Protein AF-A0A522YXY1-F1 (afdb_monomer)

Nearest PDB structures (foldseek):
  1lrz-assembly1_A  TM=9.526E-01  e=8.254E-02  Staphylococcus aureus
  7rye-assembly1_I  TM=8.229E-01  e=2.745E-01  Salmonella enterica subsp. enterica serovar Typhimurium
  7rye-assembly1_G  TM=8.323E-01  e=5.005E-01  Salmonella enterica subsp. enterica serovar Typhimurium
  6dlc-assembly1_A-2  TM=9.575E-01  e=1.274E+00  synthetic construct
  6xns-assembly1_B  TM=8.941E-01  e=2.656E+00  synthetic construct

Sequence (66 aa):
MRRDDRKLAELETNLNRLRDDLNDLSKALNVNPRNTSLVIRRVNLMGRIVAAQSTVEQLRGALRHA

Mean predicted aligned error: 3.34 Å

Secondary structure (DSSP, 8-state):
--HHHHHHHHHHHHHHHHHHHHHHHHHHHHH-TT-HHHHHHHHHHHHHHHHHHHHHHHHHHHHH--

Solvent-accessible surface area (backbone atoms only — not comparable to full-atom values): 3735 Å² total; per-residue (Å²): 130,55,75,64,57,53,52,47,56,53,48,54,54,52,48,50,51,52,51,52,52,50,51,55,51,48,54,53,31,72,77,42,76,82,44,59,69,60,51,52,53,47,54,56,49,51,53,52,46,53,56,47,48,54,52,46,51,53,52,55,51,52,64,76,77,106

Foldseek 3Di:
DDPLVVVLVVLVVVLVVLVVVLVVLVVVCVVPVPPVVSVVVNVVSVVVNVVSVVVSVVSVVVVVVD

Radius of gyration: 15.1 Å; Cα contacts (8 Å, |Δi|>4): 29; chains: 1; bounding box: 34×16×39 Å

pLDDT: mean 94.54, std 6.84, range [61.44, 98.44]

Structure (mmCIF, N/CA/C/O backbone):
data_AF-A0A522YXY1-F1
#
_entry.id   AF-A0A522YXY1-F1
#
loop_
_atom_site.group_PDB
_atom_site.id
_atom_site.type_symbol
_atom_site.label_atom_id
_atom_site.label_alt_id
_atom_site.label_comp_id
_atom_site.label_asym_id
_atom_site.label_entity_id
_atom_site.label_seq_id
_atom_site.pdbx_PDB_ins_code
_atom_site.Cartn_x
_atom_site.Cartn_y
_atom_site.Cartn_z
_atom_site.occupancy
_atom_site.B_iso_or_equiv
_atom_site.auth_seq_id
_atom_site.auth_comp_id
_atom_site.auth_asym_id
_atom_site.auth_atom_id
_atom_site.pdbx_PDB_model_num
ATOM 1 N N . MET A 1 1 ? 19.196 10.476 -15.445 1.00 61.44 1 MET A N 1
ATOM 2 C CA . MET A 1 1 ? 18.125 9.596 -14.931 1.00 61.44 1 MET A CA 1
ATOM 3 C C . MET A 1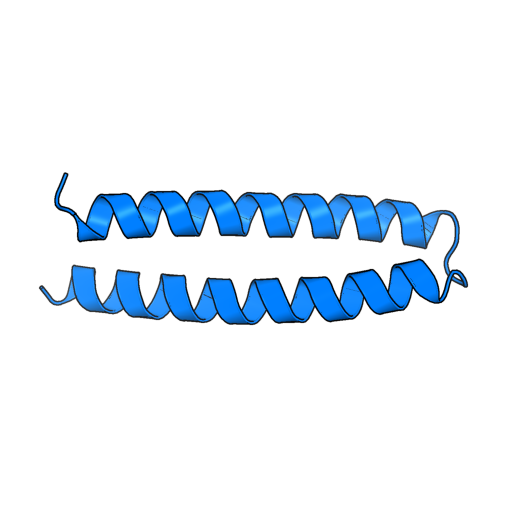 1 ? 17.247 9.203 -16.109 1.00 61.44 1 MET A C 1
ATOM 5 O O . MET A 1 1 ? 16.794 10.110 -16.805 1.00 61.44 1 MET A O 1
ATOM 9 N N . ARG A 1 2 ? 17.084 7.907 -16.411 1.00 79.00 2 ARG A N 1
ATOM 10 C CA . ARG A 1 2 ? 16.197 7.463 -17.501 1.00 79.00 2 ARG A CA 1
ATOM 11 C C . ARG A 1 2 ? 14.738 7.688 -17.074 1.00 79.00 2 ARG A C 1
ATOM 13 O O . ARG A 1 2 ? 14.444 7.791 -15.883 1.00 79.00 2 ARG A O 1
ATOM 20 N N . ARG A 1 3 ? 13.817 7.804 -18.037 1.00 81.06 3 ARG A N 1
ATOM 21 C CA . ARG A 1 3 ? 12.380 8.036 -17.769 1.00 81.06 3 ARG A CA 1
ATOM 22 C C . ARG A 1 3 ? 11.805 7.009 -16.783 1.00 81.06 3 ARG A C 1
ATOM 24 O O . ARG A 1 3 ? 11.021 7.379 -15.911 1.00 81.06 3 ARG A O 1
ATOM 31 N N . ASP A 1 4 ? 12.243 5.759 -16.895 1.00 85.31 4 ASP A N 1
ATOM 32 C CA . ASP A 1 4 ? 11.788 4.658 -16.045 1.00 85.31 4 ASP A CA 1
ATOM 33 C C . ASP A 1 4 ? 12.350 4.727 -14.622 1.00 85.31 4 ASP A C 1
ATOM 35 O O . ASP A 1 4 ? 11.609 4.468 -13.676 1.00 85.31 4 ASP A O 1
ATOM 39 N N . ASP A 1 5 ? 13.593 5.191 -14.439 1.00 88.19 5 ASP A N 1
ATOM 40 C CA . ASP A 1 5 ? 14.154 5.442 -13.104 1.00 88.19 5 ASP A CA 1
ATOM 41 C C . ASP A 1 5 ? 13.330 6.507 -12.368 1.00 88.19 5 ASP A C 1
ATOM 43 O O . ASP A 1 5 ? 13.026 6.371 -11.182 1.00 88.19 5 ASP A O 1
ATOM 47 N N . ARG A 1 6 ? 12.953 7.590 -13.068 1.00 92.56 6 ARG A N 1
ATOM 48 C CA . ARG A 1 6 ? 12.143 8.671 -12.484 1.00 92.56 6 ARG A CA 1
ATOM 49 C C . ARG A 1 6 ? 10.764 8.163 -12.083 1.00 92.56 6 ARG A C 1
ATOM 51 O O . ARG A 1 6 ? 10.304 8.448 -10.981 1.00 92.56 6 ARG A O 1
ATOM 58 N N . LYS A 1 7 ? 10.132 7.377 -12.956 1.00 92.81 7 LYS A N 1
ATOM 59 C CA . LYS A 1 7 ? 8.844 6.744 -12.670 1.00 92.81 7 LYS A CA 1
ATOM 60 C C . LYS A 1 7 ? 8.935 5.814 -11.458 1.00 92.81 7 LYS A C 1
ATOM 62 O O . LYS A 1 7 ? 8.041 5.839 -10.617 1.00 92.81 7 LYS A O 1
ATOM 67 N N . LEU A 1 8 ? 10.007 5.026 -11.341 1.00 94.94 8 LEU A N 1
ATOM 68 C CA . LEU A 1 8 ? 10.233 4.161 -10.184 1.00 94.94 8 LEU A CA 1
ATOM 69 C C . LEU A 1 8 ? 10.357 4.981 -8.893 1.00 94.94 8 LEU A C 1
A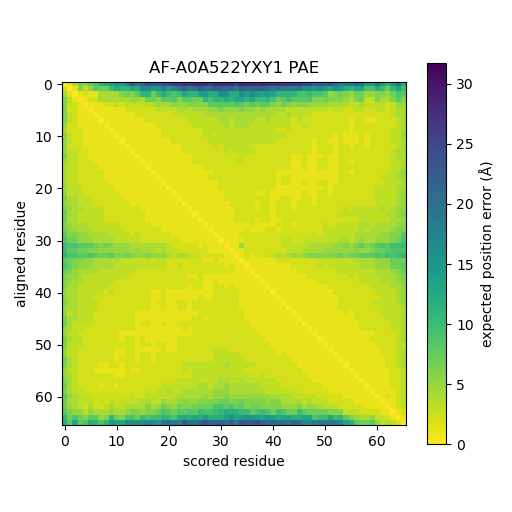TOM 71 O O . LEU A 1 8 ? 9.650 4.691 -7.933 1.00 94.94 8 LEU A O 1
ATOM 75 N N . ALA A 1 9 ? 11.170 6.039 -8.891 1.00 95.56 9 ALA A N 1
ATOM 76 C CA . ALA A 1 9 ? 11.345 6.903 -7.723 1.00 95.56 9 ALA A CA 1
ATOM 77 C C . ALA A 1 9 ? 10.033 7.587 -7.286 1.00 95.56 9 ALA A C 1
ATOM 79 O O . ALA A 1 9 ? 9.739 7.692 -6.091 1.00 95.56 9 ALA A O 1
ATOM 80 N N . GLU A 1 10 ? 9.207 8.025 -8.242 1.00 95.81 10 GLU A N 1
ATOM 81 C CA . GLU A 1 10 ? 7.881 8.593 -7.965 1.00 95.81 10 GLU A CA 1
ATOM 82 C C . GLU A 1 10 ? 6.929 7.543 -7.360 1.00 95.81 10 GLU A C 1
ATOM 84 O O . GLU A 1 10 ? 6.225 7.828 -6.388 1.00 95.81 10 GLU A O 1
ATOM 89 N N . LEU A 1 11 ? 6.934 6.311 -7.882 1.00 96.19 11 LEU A N 1
ATOM 90 C CA . LEU A 1 11 ? 6.133 5.206 -7.346 1.00 96.19 11 LEU A C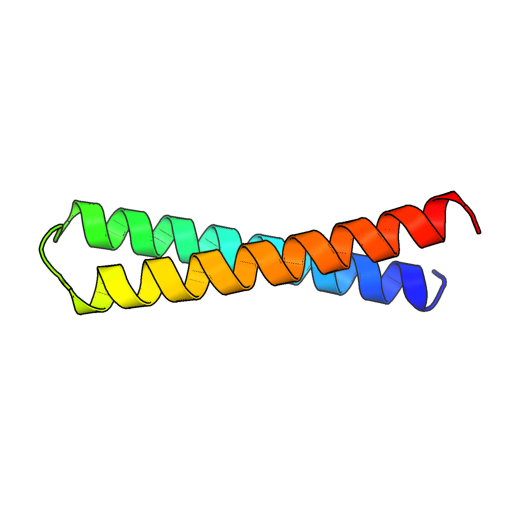A 1
ATOM 91 C C . LEU A 1 11 ? 6.584 4.785 -5.941 1.00 96.19 11 LEU A C 1
ATOM 93 O O . LEU A 1 11 ? 5.737 4.590 -5.072 1.00 96.19 11 LEU A O 1
ATOM 97 N N . GLU A 1 12 ? 7.890 4.691 -5.693 1.00 96.44 12 GLU A N 1
ATOM 98 C CA . GLU A 1 12 ? 8.452 4.390 -4.370 1.00 96.44 12 GLU A CA 1
ATOM 99 C C . GLU A 1 12 ? 8.096 5.485 -3.352 1.00 96.44 12 GLU A C 1
ATOM 101 O O . GLU A 1 12 ? 7.679 5.184 -2.230 1.00 96.44 12 GLU A O 1
ATOM 106 N N . THR A 1 13 ? 8.157 6.757 -3.760 1.00 97.94 13 THR A N 1
ATOM 107 C CA . THR A 1 13 ? 7.715 7.892 -2.933 1.00 97.94 13 TH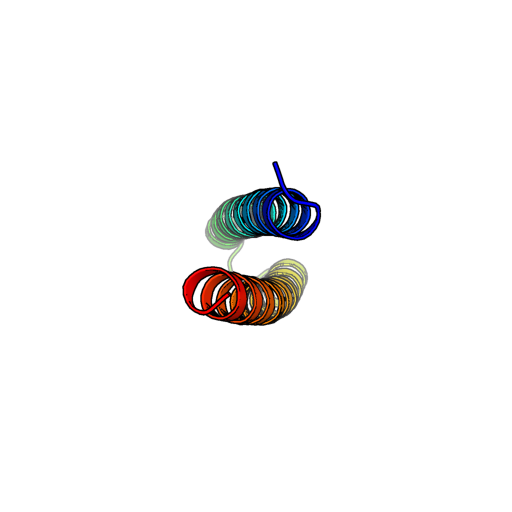R A CA 1
ATOM 108 C C . THR A 1 13 ? 6.233 7.782 -2.578 1.00 97.94 13 THR A C 1
ATOM 110 O O . THR A 1 13 ? 5.851 7.931 -1.416 1.00 97.94 13 THR A O 1
ATOM 113 N N . ASN A 1 14 ? 5.380 7.498 -3.563 1.00 97.00 14 ASN A N 1
ATOM 114 C CA . ASN A 1 14 ? 3.946 7.340 -3.330 1.00 97.00 14 ASN A CA 1
ATOM 115 C C . ASN A 1 14 ? 3.635 6.130 -2.445 1.00 97.00 14 ASN A C 1
ATOM 117 O O . ASN A 1 14 ? 2.756 6.210 -1.591 1.00 97.00 14 ASN A O 1
ATOM 121 N N . LEU A 1 15 ? 4.372 5.030 -2.601 1.00 97.62 15 LEU A N 1
ATOM 122 C CA . LEU A 1 15 ? 4.221 3.851 -1.758 1.00 97.62 15 LEU A CA 1
ATOM 123 C C . LEU A 1 15 ? 4.562 4.149 -0.292 1.00 97.62 15 LEU A C 1
ATOM 125 O O . LEU A 1 15 ? 3.855 3.682 0.600 1.00 97.62 15 LEU A O 1
ATOM 129 N N . ASN A 1 16 ? 5.601 4.946 -0.035 1.00 98.00 16 ASN A N 1
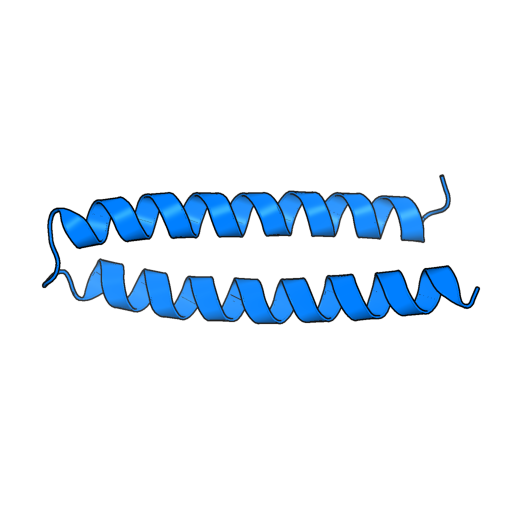ATOM 130 C CA . ASN A 1 16 ? 5.924 5.378 1.325 1.00 98.00 16 ASN A CA 1
ATOM 131 C C . ASN A 1 16 ? 4.803 6.230 1.930 1.00 98.00 16 ASN A C 1
ATOM 133 O O . ASN A 1 16 ? 4.371 5.936 3.038 1.00 98.00 16 ASN A O 1
ATOM 137 N N . ARG A 1 17 ? 4.227 7.171 1.172 1.00 98.12 17 ARG A N 1
ATOM 138 C CA . ARG A 1 17 ? 3.069 7.956 1.644 1.00 98.12 17 ARG A CA 1
ATOM 139 C C . ARG A 1 17 ? 1.875 7.077 2.021 1.00 98.12 17 ARG A C 1
ATOM 141 O O . ARG A 1 17 ? 1.270 7.283 3.062 1.00 98.12 17 ARG A O 1
ATOM 148 N N . LEU A 1 18 ? 1.566 6.054 1.220 1.00 98.25 18 LEU A N 1
ATOM 149 C CA . LEU A 1 18 ? 0.484 5.117 1.551 1.00 98.25 18 LEU A CA 1
ATOM 150 C C . LEU A 1 18 ? 0.763 4.335 2.846 1.00 98.25 18 LEU A C 1
ATOM 152 O O . LEU A 1 18 ? -0.169 4.004 3.578 1.00 98.25 18 LEU A O 1
ATOM 156 N N . ARG A 1 19 ? 2.031 4.013 3.128 1.00 98.12 19 ARG A N 1
ATOM 157 C CA . ARG A 1 19 ? 2.436 3.349 4.378 1.00 98.12 19 ARG A CA 1
ATOM 158 C C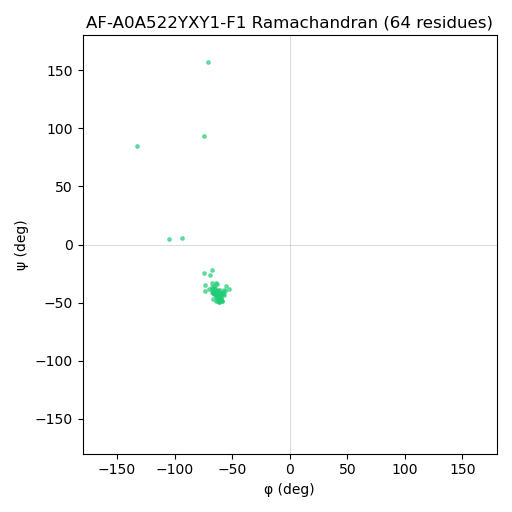 . ARG A 1 19 ? 2.313 4.283 5.578 1.00 98.12 19 ARG A C 1
ATOM 160 O O . ARG A 1 19 ? 1.860 3.830 6.628 1.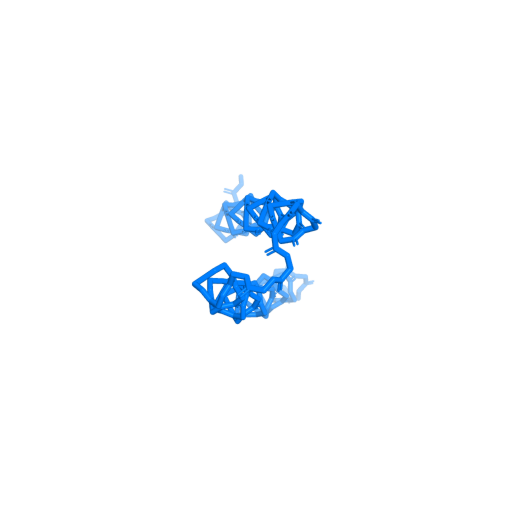00 98.12 19 ARG A O 1
ATOM 167 N N . ASP A 1 20 ? 2.651 5.557 5.411 1.00 98.44 20 ASP A N 1
ATOM 168 C CA . ASP A 1 20 ? 2.453 6.581 6.439 1.00 98.44 20 ASP A CA 1
ATOM 169 C C . ASP A 1 20 ? 0.957 6.759 6.744 1.00 98.44 20 ASP A C 1
ATOM 171 O O . ASP A 1 20 ? 0.552 6.649 7.903 1.00 98.44 20 ASP A O 1
ATOM 175 N N . ASP A 1 21 ? 0.116 6.868 5.708 1.00 97.94 21 ASP A N 1
ATOM 176 C CA . ASP A 1 21 ? -1.347 6.907 5.848 1.00 97.94 21 ASP A CA 1
ATOM 177 C C . ASP A 1 21 ? -1.875 5.673 6.605 1.00 97.94 21 ASP A C 1
ATOM 179 O O . ASP A 1 21 ? -2.783 5.769 7.436 1.00 97.94 21 ASP A O 1
ATOM 183 N N . LEU A 1 22 ? -1.309 4.487 6.339 1.00 98.31 22 LEU A N 1
ATOM 184 C CA . LEU A 1 22 ? -1.707 3.245 7.005 1.00 98.31 22 LEU A CA 1
ATOM 185 C C . LEU A 1 22 ? -1.323 3.263 8.484 1.00 98.31 22 LEU A C 1
ATOM 187 O O . LEU A 1 22 ? -2.086 2.766 9.319 1.00 98.31 22 LEU A O 1
ATOM 191 N N . ASN A 1 23 ? -0.161 3.823 8.809 1.00 98.00 23 ASN A N 1
ATOM 192 C CA . ASN A 1 23 ? 0.293 3.978 10.182 1.00 98.00 23 ASN A CA 1
ATOM 193 C C . ASN A 1 23 ? -0.636 4.921 10.956 1.00 98.00 23 ASN A C 1
ATOM 195 O O . ASN A 1 23 ? -1.124 4.563 12.029 1.00 98.00 23 ASN A O 1
ATOM 199 N N . ASP A 1 24 ? -0.956 6.082 10.391 1.00 97.75 24 ASP A N 1
ATOM 200 C CA . ASP A 1 24 ? -1.842 7.054 11.037 1.00 97.75 24 ASP A CA 1
ATOM 201 C C . ASP A 1 24 ? -3.263 6.521 11.200 1.00 97.75 24 ASP A C 1
ATOM 203 O O . ASP A 1 24 ? -3.878 6.666 12.261 1.00 97.75 24 ASP A O 1
ATOM 207 N N . LEU A 1 25 ? -3.759 5.791 10.203 1.00 97.44 25 LEU A N 1
ATOM 208 C CA . LEU A 1 25 ? -5.048 5.125 10.300 1.00 97.44 25 LEU A CA 1
ATOM 209 C C . LEU A 1 25 ? -5.057 4.009 11.353 1.00 97.44 25 LEU A C 1
ATOM 211 O O . LEU A 1 25 ? -6.055 3.823 12.050 1.00 97.44 25 LEU A O 1
ATOM 215 N N . SER A 1 26 ? -3.945 3.286 11.504 1.00 96.69 26 SER A N 1
ATOM 216 C CA . SER A 1 26 ? -3.795 2.265 12.545 1.00 96.69 26 SER A CA 1
ATOM 217 C C . SER A 1 26 ? -3.774 2.894 13.941 1.00 96.69 26 SER A C 1
ATOM 219 O O . SER A 1 26 ? -4.442 2.388 14.841 1.00 96.69 26 SER A O 1
ATOM 221 N N . LYS A 1 27 ? -3.109 4.044 14.123 1.00 98.06 27 LYS A N 1
ATOM 222 C CA . LYS A 1 27 ? -3.172 4.814 15.379 1.00 98.06 27 LYS A CA 1
ATOM 223 C C . LYS A 1 27 ? -4.601 5.264 15.690 1.00 98.06 27 LYS A C 1
ATOM 225 O O . LYS A 1 27 ? -5.055 5.097 16.819 1.00 98.06 27 LYS A O 1
ATOM 230 N N . ALA A 1 28 ? -5.333 5.778 14.700 1.00 97.50 28 ALA A N 1
ATOM 231 C CA . ALA A 1 28 ? -6.725 6.194 14.881 1.00 97.50 28 ALA A CA 1
ATOM 232 C C . ALA A 1 28 ? -7.640 5.018 15.277 1.00 97.50 28 ALA A C 1
ATOM 234 O O . ALA A 1 28 ? -8.502 5.165 16.146 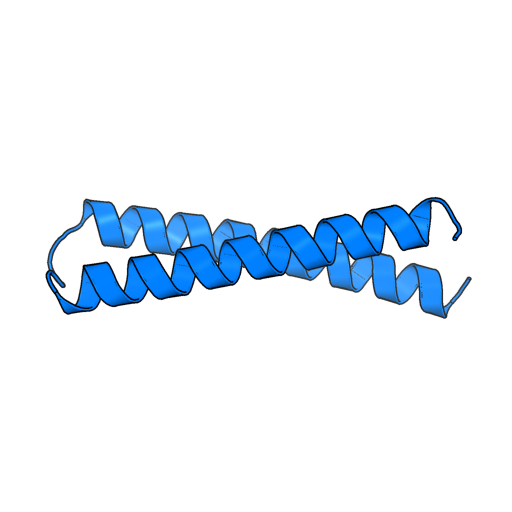1.00 97.50 28 ALA A O 1
ATOM 235 N N . LEU A 1 29 ? -7.423 3.837 14.689 1.00 97.25 29 LEU A N 1
ATOM 236 C CA . LEU A 1 29 ? -8.122 2.608 15.075 1.00 97.25 29 LEU A CA 1
ATOM 237 C C . LEU A 1 29 ? -7.749 2.126 16.477 1.00 97.25 29 LEU A C 1
ATOM 239 O O . LEU A 1 29 ? -8.616 1.614 17.169 1.00 97.25 29 LEU A O 1
ATOM 243 N N . ASN A 1 30 ? -6.515 2.324 16.938 1.00 96.94 30 ASN A N 1
ATOM 244 C CA . ASN A 1 30 ? -6.157 1.990 18.319 1.00 96.94 30 ASN A CA 1
ATOM 245 C C . ASN A 1 30 ? -6.922 2.853 19.336 1.00 96.94 30 ASN A C 1
ATOM 247 O O . ASN A 1 30 ? -7.272 2.363 20.406 1.00 96.94 30 ASN A O 1
ATOM 251 N N . VAL A 1 31 ? -7.221 4.113 18.995 1.00 97.81 31 VAL A N 1
ATOM 252 C CA . VAL A 1 31 ? -8.048 5.003 19.830 1.00 97.81 31 VAL A CA 1
ATOM 253 C C . VAL A 1 31 ? -9.528 4.609 19.774 1.00 97.81 31 VAL A C 1
ATOM 255 O O . VAL A 1 31 ? -10.206 4.624 20.799 1.00 97.81 31 VAL A O 1
ATOM 258 N N . ASN A 1 32 ? -10.043 4.237 18.596 1.00 96.25 32 ASN A N 1
ATOM 259 C CA . ASN A 1 32 ? -11.421 3.768 18.435 1.00 96.25 32 ASN A CA 1
ATOM 260 C C . ASN A 1 32 ? -11.500 2.477 17.594 1.00 96.25 32 ASN A C 1
ATOM 262 O O . ASN A 1 32 ? -11.786 2.533 16.390 1.00 96.25 32 ASN A O 1
ATOM 266 N N . PRO A 1 33 ? -11.318 1.302 18.227 1.00 94.62 33 PRO A N 1
ATOM 267 C CA . PRO A 1 33 ? -11.219 0.026 17.512 1.00 94.62 33 PRO A CA 1
ATOM 268 C C . PRO A 1 33 ? -12.512 -0.417 16.829 1.00 94.62 33 PRO A C 1
ATOM 270 O O . PRO A 1 33 ? -12.485 -1.220 15.900 1.00 94.62 33 PRO A O 1
ATOM 273 N N . ARG A 1 34 ? -13.660 0.096 17.284 1.00 95.81 34 ARG A N 1
ATOM 274 C CA . ARG A 1 34 ? -14.987 -0.252 16.755 1.00 95.81 34 ARG A CA 1
ATOM 275 C C . ARG A 1 34 ? -15.466 0.706 15.667 1.00 95.81 34 ARG A C 1
ATOM 277 O O . ARG A 1 34 ? -16.594 0.580 15.199 1.00 95.81 34 ARG A O 1
ATOM 284 N N . ASN A 1 35 ? -14.630 1.650 15.238 1.00 97.75 35 ASN A N 1
ATOM 285 C CA . ASN A 1 35 ? -14.982 2.556 14.156 1.00 97.75 35 ASN A CA 1
ATOM 286 C C . ASN A 1 35 ? -14.922 1.840 12.796 1.00 97.75 35 ASN A C 1
ATOM 288 O O . ASN A 1 35 ? -13.883 1.794 12.135 1.00 97.75 35 ASN A O 1
ATOM 292 N N . THR A 1 36 ? -16.066 1.321 12.352 1.00 97.19 36 THR A N 1
ATOM 293 C CA . THR A 1 36 ? -16.211 0.601 11.079 1.00 97.19 36 THR A CA 1
ATOM 294 C C . THR A 1 36 ? -15.736 1.416 9.874 1.00 97.19 36 THR A C 1
ATOM 296 O O . THR A 1 36 ? -15.134 0.856 8.961 1.00 97.19 36 THR A O 1
ATOM 299 N N . SER A 1 37 ? -15.933 2.739 9.874 1.00 97.75 37 SER A N 1
ATOM 300 C CA . SER A 1 37 ? -15.462 3.610 8.787 1.00 97.75 37 SER A CA 1
ATOM 301 C C . SER A 1 37 ? -13.934 3.597 8.676 1.00 97.75 37 SER A C 1
ATOM 303 O O . SER A 1 37 ? -13.392 3.460 7.578 1.00 97.75 37 SER A O 1
ATOM 305 N N . LEU A 1 38 ? -13.222 3.654 9.807 1.00 97.38 38 LEU A N 1
ATOM 306 C CA . LEU A 1 38 ? -11.760 3.552 9.820 1.00 97.38 38 LEU A CA 1
ATOM 307 C C . LEU A 1 38 ? -11.278 2.152 9.410 1.00 97.38 38 LEU A C 1
ATOM 309 O O . LEU A 1 38 ? -10.294 2.042 8.680 1.00 97.38 38 LEU A O 1
ATOM 313 N N . VAL A 1 39 ? -11.995 1.091 9.799 1.00 96.88 39 VAL A N 1
ATOM 314 C CA . VAL A 1 39 ? -11.686 -0.285 9.367 1.00 96.88 39 VAL A CA 1
ATOM 315 C C . VAL A 1 39 ? -11.806 -0.424 7.847 1.00 96.88 39 VAL A C 1
ATOM 317 O O . VAL A 1 39 ? -10.878 -0.916 7.205 1.00 96.88 39 VAL A O 1
ATOM 320 N N . ILE A 1 40 ? -12.902 0.059 7.252 1.00 98.00 40 ILE A N 1
ATOM 321 C CA . ILE A 1 40 ? -13.113 0.027 5.795 1.00 98.00 40 ILE A CA 1
ATOM 322 C C . ILE A 1 40 ? -12.009 0.807 5.077 1.00 98.00 40 ILE A C 1
ATOM 324 O O . ILE A 1 40 ? -11.404 0.307 4.127 1.00 98.00 40 ILE A O 1
ATOM 328 N N . ARG A 1 41 ? -11.691 2.016 5.559 1.00 97.81 41 ARG A N 1
ATOM 329 C CA . ARG A 1 41 ? -10.587 2.819 5.013 1.00 97.81 41 ARG A CA 1
ATOM 330 C C . ARG A 1 41 ? -9.262 2.060 5.066 1.00 97.81 41 ARG A C 1
ATOM 332 O O . ARG A 1 41 ? -8.504 2.125 4.102 1.00 97.81 41 ARG A O 1
ATOM 339 N N . ARG A 1 42 ? -9.005 1.307 6.141 1.00 97.44 42 ARG A N 1
ATOM 340 C CA . ARG A 1 42 ? -7.761 0.547 6.319 1.00 97.44 42 ARG A CA 1
ATOM 341 C C . ARG A 1 42 ? -7.656 -0.580 5.309 1.00 97.44 42 ARG A C 1
ATOM 343 O O . ARG A 1 42 ? -6.622 -0.704 4.664 1.00 97.44 42 ARG A O 1
ATOM 350 N N . VAL A 1 43 ? -8.724 -1.352 5.132 1.00 97.31 43 VAL A N 1
ATOM 351 C CA . VAL A 1 43 ? -8.771 -2.430 4.133 1.00 97.31 43 VAL A CA 1
ATOM 352 C C . VAL A 1 43 ? -8.555 -1.873 2.723 1.00 97.31 43 VAL A C 1
ATOM 354 O O . VAL A 1 43 ? -7.699 -2.370 1.991 1.00 97.31 43 VAL A O 1
ATOM 357 N N . ASN A 1 44 ? -9.248 -0.788 2.368 1.00 98.06 44 ASN A N 1
ATOM 358 C CA . ASN A 1 44 ? -9.089 -0.146 1.060 1.00 98.06 44 ASN A CA 1
ATOM 359 C C . ASN A 1 44 ? -7.657 0.365 0.839 1.00 98.06 44 ASN A C 1
ATOM 361 O O . ASN A 1 44 ? -7.091 0.204 -0.244 1.00 98.06 44 ASN A O 1
ATOM 365 N N . LEU A 1 45 ? -7.049 0.966 1.864 1.00 98.25 45 LEU A N 1
ATOM 366 C CA . LEU A 1 45 ? -5.674 1.450 1.799 1.00 98.25 45 LEU A CA 1
ATOM 367 C C . LEU A 1 45 ? -4.664 0.304 1.662 1.00 98.25 45 LEU A C 1
ATOM 369 O O . LEU A 1 45 ? -3.755 0.397 0.840 1.00 98.25 45 LEU A O 1
ATOM 373 N N . MET A 1 46 ? -4.853 -0.797 2.392 1.00 98.12 46 MET A N 1
ATOM 374 C CA . MET A 1 46 ? -4.027 -2.000 2.245 1.00 98.12 46 MET A CA 1
ATOM 375 C C . MET A 1 46 ? -4.089 -2.557 0.816 1.00 98.12 46 MET A C 1
ATOM 377 O O . MET A 1 46 ? -3.048 -2.889 0.254 1.00 98.12 46 MET A O 1
ATOM 381 N N . GLY A 1 47 ? -5.270 -2.582 0.188 1.00 98.31 47 GLY A N 1
ATOM 382 C CA . GLY A 1 47 ? -5.408 -2.980 -1.218 1.00 98.31 47 GLY A CA 1
ATOM 383 C C . GLY A 1 47 ? -4.608 -2.088 -2.177 1.00 98.31 47 GLY A C 1
ATOM 384 O O . GLY A 1 47 ? -3.907 -2.586 -3.059 1.00 98.31 47 GLY A O 1
ATOM 385 N N . ARG A 1 48 ? -4.639 -0.764 -1.967 1.00 97.94 48 ARG A N 1
ATOM 386 C CA . ARG A 1 48 ? -3.845 0.201 -2.753 1.00 97.94 48 ARG A CA 1
ATOM 387 C C . ARG A 1 48 ? -2.341 -0.001 -2.573 1.00 97.94 48 ARG A C 1
ATOM 389 O O . ARG A 1 48 ? -1.601 0.102 -3.548 1.00 97.94 48 ARG A O 1
ATOM 396 N N . ILE A 1 49 ? -1.895 -0.296 -1.351 1.00 98.31 49 ILE A N 1
ATOM 397 C CA . ILE A 1 49 ? -0.487 -0.583 -1.046 1.00 98.31 49 ILE A CA 1
ATOM 398 C C . ILE A 1 49 ? -0.018 -1.816 -1.815 1.00 98.31 49 ILE A C 1
ATOM 400 O O . ILE A 1 49 ? 0.997 -1.734 -2.500 1.00 98.31 49 ILE A O 1
ATOM 404 N N . VAL A 1 50 ? -0.771 -2.918 -1.771 1.00 98.19 50 VAL A N 1
ATOM 405 C CA . VAL A 1 50 ? -0.415 -4.157 -2.483 1.00 98.19 50 VAL A CA 1
ATOM 406 C C . VAL A 1 50 ? -0.303 -3.917 -3.992 1.00 98.19 50 VAL A C 1
ATOM 408 O O . VAL A 1 50 ? 0.686 -4.312 -4.610 1.00 98.19 50 VAL A O 1
ATOM 411 N N . ALA A 1 51 ? -1.265 -3.206 -4.587 1.00 96.81 51 ALA A N 1
ATOM 412 C CA . ALA A 1 51 ? -1.227 -2.874 -6.012 1.00 96.81 51 ALA A CA 1
ATOM 413 C C . ALA A 1 51 ? -0.008 -2.002 -6.383 1.00 96.81 51 ALA A C 1
ATOM 415 O O . ALA A 1 51 ? 0.674 -2.258 -7.381 1.00 96.81 51 ALA A O 1
ATOM 416 N N . ALA A 1 52 ? 0.304 -0.993 -5.563 1.00 96.56 52 ALA A N 1
ATOM 417 C CA . ALA A 1 52 ? 1.466 -0.131 -5.769 1.00 96.56 52 ALA A CA 1
ATOM 418 C C . ALA A 1 52 ? 2.790 -0.897 -5.600 1.00 96.56 52 ALA A C 1
ATOM 420 O O . ALA A 1 52 ? 3.696 -0.723 -6.412 1.00 96.56 52 ALA A O 1
ATOM 421 N N . GLN A 1 53 ? 2.890 -1.777 -4.597 1.00 97.88 53 GLN A N 1
ATOM 422 C CA . GLN A 1 53 ? 4.057 -2.640 -4.375 1.00 97.88 53 GLN A CA 1
ATOM 423 C C . GLN A 1 53 ? 4.326 -3.538 -5.575 1.00 97.88 53 GLN A C 1
ATOM 425 O O . GLN A 1 53 ? 5.445 -3.545 -6.080 1.00 97.88 53 GLN A O 1
ATOM 430 N N . SER A 1 54 ? 3.295 -4.216 -6.083 1.00 97.50 54 SER A N 1
ATOM 431 C CA . SER A 1 54 ? 3.422 -5.070 -7.267 1.00 97.50 54 SER A CA 1
ATOM 432 C C . SER A 1 54 ? 3.939 -4.286 -8.481 1.00 97.50 54 SER A C 1
ATOM 434 O O . SER A 1 54 ? 4.847 -4.737 -9.177 1.00 97.50 54 SER A O 1
ATOM 436 N N . THR A 1 55 ? 3.439 -3.063 -8.685 1.00 95.75 55 THR A N 1
ATOM 437 C CA . THR A 1 55 ? 3.891 -2.182 -9.777 1.00 95.75 55 THR A CA 1
ATOM 438 C C . THR A 1 55 ? 5.363 -1.773 -9.616 1.00 95.75 55 THR A C 1
ATOM 440 O O . THR A 1 55 ? 6.124 -1.790 -10.586 1.00 95.75 55 THR A O 1
ATOM 443 N N . VAL A 1 56 ? 5.782 -1.411 -8.397 1.00 96.81 56 VAL A N 1
ATOM 444 C CA . VAL A 1 56 ? 7.178 -1.064 -8.076 1.00 96.81 56 VAL A CA 1
ATOM 445 C C . VAL A 1 56 ? 8.102 -2.255 -8.327 1.00 96.81 56 VAL A C 1
ATOM 447 O O . VAL A 1 56 ? 9.151 -2.093 -8.948 1.00 96.81 56 VAL A O 1
ATOM 450 N N . GLU A 1 57 ? 7.714 -3.449 -7.883 1.00 96.31 57 GLU A N 1
ATOM 451 C CA . GLU A 1 57 ? 8.501 -4.673 -8.052 1.00 96.31 57 GLU A CA 1
ATOM 452 C C . GLU A 1 57 ? 8.679 -5.044 -9.525 1.00 96.31 57 GLU A C 1
ATOM 454 O O . GLU A 1 57 ? 9.804 -5.312 -9.948 1.00 96.31 57 GLU A O 1
ATOM 459 N N . GLN A 1 58 ? 7.608 -4.981 -10.323 1.00 95.38 58 GLN A N 1
ATOM 460 C CA . GLN A 1 58 ? 7.670 -5.227 -11.766 1.00 95.38 58 GLN A CA 1
ATOM 461 C C . GLN A 1 58 ? 8.628 -4.259 -12.467 1.00 95.38 58 GLN A C 1
ATOM 463 O O . GLN A 1 58 ? 9.497 -4.689 -13.226 1.00 95.38 58 GLN A O 1
ATOM 468 N N . LEU A 1 59 ? 8.508 -2.956 -12.191 1.00 94.31 59 LEU A N 1
ATOM 469 C CA . LEU A 1 59 ? 9.351 -1.945 -12.831 1.00 94.31 59 LEU A CA 1
ATOM 470 C C . LEU A 1 59 ? 10.814 -2.061 -12.388 1.00 94.31 59 LEU A C 1
ATOM 472 O O . LEU A 1 59 ? 11.722 -1.968 -13.211 1.00 94.31 59 LEU A O 1
ATOM 476 N N . ARG A 1 60 ? 11.054 -2.322 -11.099 1.00 94.44 60 ARG A N 1
ATOM 477 C CA . ARG A 1 60 ? 12.400 -2.560 -10.570 1.00 94.44 60 ARG A CA 1
ATOM 478 C C . ARG A 1 60 ? 13.032 -3.807 -11.192 1.00 94.44 60 ARG A C 1
ATOM 480 O O . ARG A 1 60 ? 14.220 -3.781 -11.497 1.00 94.44 60 ARG A O 1
ATOM 487 N N . GLY A 1 61 ? 12.264 -4.880 -11.378 1.00 94.38 61 GLY A N 1
ATOM 488 C CA . GLY A 1 61 ? 12.717 -6.087 -12.069 1.00 94.38 61 GLY A CA 1
ATOM 489 C C . GLY A 1 61 ? 13.099 -5.800 -13.520 1.00 94.38 61 GLY A C 1
ATOM 490 O O . GLY A 1 61 ? 14.210 -6.125 -13.930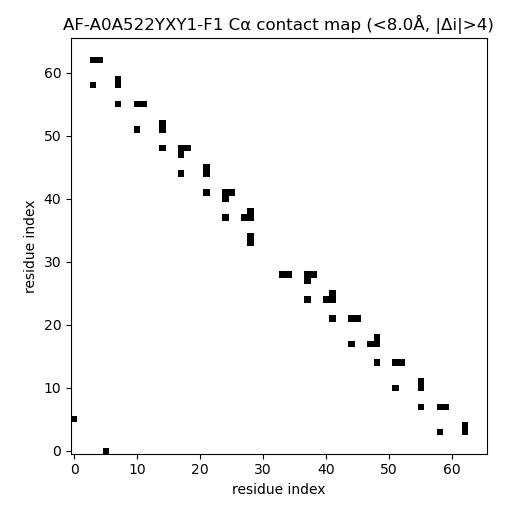 1.00 94.38 61 GLY A O 1
ATOM 491 N N . ALA A 1 62 ? 12.230 -5.112 -14.266 1.00 90.81 62 ALA A N 1
ATOM 492 C CA . ALA A 1 62 ? 12.497 -4.725 -15.651 1.00 90.81 62 ALA A CA 1
ATOM 493 C C . ALA A 1 62 ? 13.777 -3.884 -15.786 1.00 90.81 62 ALA A C 1
ATOM 495 O O . ALA A 1 62 ? 14.600 -4.166 -16.648 1.00 90.81 62 ALA A O 1
ATOM 496 N N . LEU A 1 63 ? 13.989 -2.910 -14.892 1.00 89.38 63 LEU A N 1
ATOM 497 C CA . LEU A 1 63 ? 15.181 -2.053 -14.905 1.00 89.38 63 LEU A CA 1
ATOM 498 C C . LEU A 1 63 ? 16.479 -2.783 -14.535 1.00 89.38 63 LEU A C 1
ATOM 500 O O . LEU A 1 63 ? 17.547 -2.352 -14.948 1.00 89.38 63 LEU A O 1
ATOM 504 N N . ARG A 1 64 ? 16.415 -3.871 -13.756 1.00 87.38 64 ARG A N 1
ATOM 505 C CA . ARG A 1 64 ? 17.599 -4.690 -13.435 1.00 87.38 64 ARG A CA 1
ATOM 506 C C . ARG A 1 64 ? 18.059 -5.561 -14.600 1.00 87.38 64 ARG A C 1
ATOM 508 O O . ARG A 1 64 ? 19.218 -5.962 -14.621 1.00 87.38 64 ARG A O 1
ATOM 515 N N . HIS A 1 65 ? 17.148 -5.890 -15.511 1.00 80.62 65 HIS A N 1
ATOM 516 C CA . HIS A 1 65 ? 17.402 -6.755 -16.662 1.00 80.62 65 HIS A CA 1
ATOM 517 C C . HIS A 1 65 ? 17.517 -5.980 -17.990 1.00 80.62 65 HIS A C 1
ATOM 519 O O . HIS A 1 65 ? 17.646 -6.616 -19.034 1.00 80.62 65 HIS A O 1
ATOM 525 N N . ALA A 1 66 ? 17.467 -4.643 -17.947 1.00 67.56 66 ALA A N 1
ATOM 526 C CA . ALA A 1 66 ? 17.594 -3.732 -19.088 1.00 67.56 66 ALA A CA 1
ATOM 527 C C . ALA A 1 66 ? 18.975 -3.063 -19.135 1.00 67.56 66 ALA A C 1
ATOM 529 O O . ALA A 1 66 ? 19.486 -2.857 -20.257 1.00 67.56 66 ALA A O 1
#